Protein AF-Q3JBG5-F1 (afdb_monomer)

Solvent-accessible surface area (backbone atoms only — not comparable to full-atom values): 6557 Å² total; per-residue (Å²): 139,85,77,92,78,76,76,84,72,80,80,82,76,70,66,46,77,49,74,49,71,44,89,85,83,66,50,71,49,75,47,79,46,53,65,88,82,47,53,92,75,39,46,65,50,47,50,48,50,58,53,46,64,73,48,73,83,61,87,66,92,46,72,66,58,47,52,48,52,54,49,51,54,59,72,67,59,40,74,67,56,49,44,74,58,46,63,43,71,69,60,51,46,52,54,49,58,64,59,70,79,115

Mean predicted aligned error: 12.5 Å

Secondary structure (DSSP, 8-state):
---TT---------EEEEEEE-TTT--EEEEEEETTT-GGG-HHHHHHHHHHHHHTT---SSHHHHHHHHHHHHHH--HHHHHHHH--HHHHHHHHHHHTT-

Structure (mmCIF, N/CA/C/O backbone):
data_AF-Q3JBG5-F1
#
_entry.id   AF-Q3JBG5-F1
#
loop_
_atom_site.group_PDB
_atom_site.id
_atom_site.type_symbol
_atom_site.label_atom_id
_atom_site.label_alt_id
_atom_site.label_comp_id
_atom_site.label_asym_id
_atom_site.label_entity_id
_atom_site.label_seq_id
_atom_site.pdbx_PDB_ins_code
_atom_site.Cartn_x
_atom_site.Cartn_y
_atom_site.Cartn_z
_atom_site.occupancy
_atom_site.B_iso_or_equiv
_atom_site.auth_seq_id
_atom_site.auth_comp_id
_atom_site.auth_asym_id
_atom_site.auth_atom_id
_atom_site.pdbx_PDB_model_num
ATOM 1 N N . MET A 1 1 ? 3.255 46.874 -0.882 1.00 37.38 1 MET A N 1
ATOM 2 C CA . MET A 1 1 ? 2.055 47.027 -0.032 1.00 37.38 1 MET A CA 1
ATOM 3 C C . MET A 1 1 ? 1.532 45.624 0.255 1.00 37.38 1 MET A C 1
A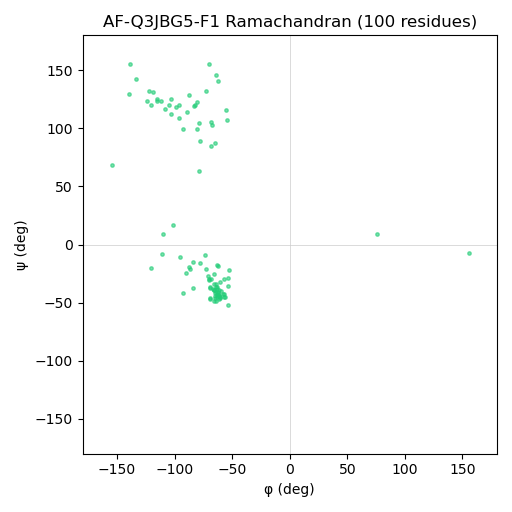TOM 5 O O . MET A 1 1 ? 1.116 44.962 -0.683 1.00 37.38 1 MET A O 1
ATOM 9 N N . ILE A 1 2 ? 1.688 45.116 1.481 1.00 41.59 2 ILE A N 1
ATOM 10 C CA . ILE A 1 2 ? 1.275 43.754 1.875 1.00 41.59 2 ILE A CA 1
ATOM 11 C C . ILE A 1 2 ? -0.023 43.894 2.677 1.00 41.59 2 ILE A C 1
ATOM 13 O O . ILE A 1 2 ? -0.058 44.673 3.626 1.00 41.59 2 ILE A O 1
ATOM 17 N N . LEU A 1 3 ? -1.088 43.196 2.276 1.00 39.22 3 LEU A N 1
ATOM 18 C CA . LEU A 1 3 ? -2.377 43.222 2.974 1.00 39.22 3 LEU A CA 1
ATOM 19 C C . LEU A 1 3 ? -2.335 42.272 4.191 1.00 39.22 3 LEU A C 1
ATOM 21 O O . LEU A 1 3 ? -2.074 41.079 4.010 1.00 39.22 3 LEU A O 1
ATOM 25 N N . PRO A 1 4 ? -2.593 42.754 5.421 1.00 54.50 4 PRO A N 1
ATOM 26 C CA . PRO A 1 4 ? -2.623 41.918 6.615 1.00 54.50 4 PRO A CA 1
ATOM 27 C C . PRO A 1 4 ? -3.959 41.164 6.665 1.00 54.50 4 PRO A C 1
ATOM 29 O O . PRO A 1 4 ? -4.997 41.751 6.954 1.00 54.50 4 PRO A O 1
ATOM 32 N N . GLY A 1 5 ? -3.956 39.868 6.343 1.00 59.38 5 GLY A N 1
ATOM 33 C CA . GLY A 1 5 ? -5.163 39.036 6.463 1.00 59.38 5 GLY A CA 1
ATOM 34 C C . GLY A 1 5 ? -5.236 37.795 5.575 1.00 59.38 5 GLY A C 1
ATOM 35 O O . GLY A 1 5 ? -6.149 36.989 5.747 1.00 59.38 5 GLY A O 1
ATOM 36 N N . ALA A 1 6 ? -4.297 37.591 4.647 1.00 55.75 6 ALA A N 1
ATOM 37 C CA . ALA A 1 6 ? -4.250 36.350 3.883 1.00 55.75 6 ALA A CA 1
ATOM 38 C C . ALA A 1 6 ? -3.857 35.191 4.816 1.00 55.75 6 ALA A C 1
ATOM 40 O O . ALA A 1 6 ? -2.703 35.078 5.227 1.00 55.75 6 ALA A O 1
ATOM 41 N N . LYS A 1 7 ? -4.821 34.333 5.176 1.00 52.81 7 LYS A N 1
ATOM 42 C CA . LYS A 1 7 ? -4.529 33.036 5.798 1.00 52.81 7 LYS A CA 1
ATOM 43 C C . LYS A 1 7 ? -3.573 32.300 4.863 1.00 52.81 7 LYS A C 1
ATOM 45 O O . LYS A 1 7 ? -3.943 31.995 3.732 1.00 52.81 7 LYS A O 1
ATOM 50 N N . LEU A 1 8 ? -2.352 32.043 5.326 1.00 51.44 8 LEU A N 1
ATOM 51 C CA . LEU A 1 8 ? -1.391 31.198 4.629 1.00 51.44 8 LEU A CA 1
ATOM 52 C C . LEU A 1 8 ? -1.971 29.777 4.589 1.00 51.44 8 LEU A C 1
ATOM 54 O O . LEU A 1 8 ? -1.781 28.984 5.508 1.00 51.44 8 LEU A O 1
ATOM 58 N N . GLN A 1 9 ? -2.768 29.476 3.568 1.00 52.06 9 GLN A N 1
ATOM 59 C CA . GLN A 1 9 ? -3.282 28.136 3.352 1.00 52.06 9 GLN A CA 1
ATOM 60 C C . GLN A 1 9 ? -2.166 27.355 2.667 1.00 52.06 9 GLN A C 1
ATOM 62 O O . GLN A 1 9 ? -1.928 27.517 1.471 1.00 52.06 9 GLN A O 1
ATOM 67 N N . TRP A 1 10 ? -1.426 26.565 3.446 1.00 49.41 10 TRP A N 1
ATOM 68 C CA . TRP A 1 10 ? -0.422 25.651 2.914 1.00 49.41 10 TRP A CA 1
ATOM 69 C C . TRP A 1 10 ? -1.086 24.747 1.874 1.00 49.41 10 TRP A C 1
ATOM 71 O O . TRP A 1 10 ? -1.871 23.865 2.217 1.00 49.41 10 TRP A O 1
ATOM 81 N N . GLN A 1 11 ? -0.793 24.968 0.594 1.00 50.66 11 GLN A N 1
ATOM 82 C CA . GLN A 1 11 ? -1.141 24.006 -0.441 1.00 50.66 11 GLN A CA 1
ATOM 83 C C . GLN A 1 11 ? -0.112 22.886 -0.372 1.00 50.66 11 GLN A C 1
ATOM 85 O O . GLN A 1 11 ? 0.944 22.952 -0.999 1.00 50.66 11 GLN A O 1
ATOM 90 N N . PHE A 1 12 ? -0.394 21.879 0.451 1.00 53.97 12 PHE A N 1
ATOM 91 C CA . PHE A 1 12 ? 0.430 20.684 0.500 1.00 53.97 12 PHE A CA 1
ATOM 92 C C . PHE A 1 12 ? 0.266 19.937 -0.828 1.00 53.97 12 PHE A C 1
ATOM 94 O O . PHE A 1 12 ? -0.758 19.306 -1.082 1.00 53.97 12 PHE A O 1
ATOM 101 N N . LYS A 1 13 ? 1.261 20.045 -1.710 1.00 51.69 13 LYS A N 1
ATOM 102 C CA . LYS A 1 13 ? 1.360 19.194 -2.896 1.00 51.69 13 LYS A CA 1
ATOM 103 C C . LYS A 1 13 ? 2.232 18.003 -2.530 1.00 51.69 13 LYS A C 1
ATOM 105 O O . LYS A 1 13 ? 3.451 18.118 -2.511 1.00 51.69 13 LYS A O 1
ATOM 110 N N . ALA A 1 14 ? 1.602 16.876 -2.217 1.00 54.66 14 ALA A N 1
ATOM 111 C CA . ALA A 1 14 ? 2.310 15.609 -2.118 1.00 54.66 14 ALA A CA 1
ATOM 112 C C . ALA A 1 14 ? 2.679 15.127 -3.536 1.00 54.66 14 ALA A C 1
ATOM 114 O O . ALA A 1 14 ? 1.848 15.149 -4.450 1.00 54.66 14 ALA A O 1
ATOM 115 N N . PHE A 1 15 ? 3.931 14.725 -3.729 1.00 60.09 15 PHE A N 1
ATOM 116 C CA . PHE A 1 15 ? 4.434 14.075 -4.939 1.00 60.09 15 PHE A CA 1
ATOM 117 C C . PHE A 1 15 ? 5.264 12.866 -4.515 1.00 60.09 15 PHE A C 1
ATOM 119 O O . PHE A 1 15 ? 5.934 12.897 -3.483 1.00 60.09 15 PHE A O 1
ATOM 126 N N . TYR A 1 16 ? 5.161 11.779 -5.275 1.00 65.81 16 TYR A N 1
ATOM 127 C CA . TYR A 1 16 ? 5.842 10.525 -4.972 1.00 65.81 16 TYR A CA 1
ATOM 128 C C . TYR A 1 16 ? 7.016 10.403 -5.925 1.00 65.81 16 TYR A C 1
ATOM 130 O O . TYR A 1 16 ? 6.824 10.401 -7.139 1.00 65.81 16 TYR A O 1
ATOM 138 N N . LEU A 1 17 ? 8.224 10.327 -5.370 1.00 66.38 17 LEU A N 1
ATOM 139 C CA . LEU A 1 17 ? 9.442 10.113 -6.136 1.00 66.38 17 LEU A CA 1
ATOM 140 C C . LEU A 1 17 ? 9.871 8.656 -5.976 1.00 66.38 17 LEU A C 1
ATOM 142 O O . LEU A 1 17 ? 10.274 8.234 -4.894 1.00 66.38 17 LEU A O 1
ATOM 146 N N . TYR A 1 18 ? 9.796 7.894 -7.059 1.00 69.06 18 TYR A N 1
ATOM 147 C CA . TYR A 1 18 ? 10.331 6.541 -7.128 1.00 69.06 18 TYR A CA 1
ATOM 148 C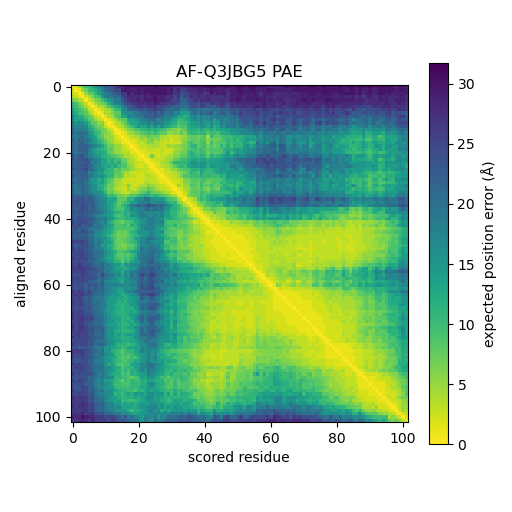 C . TYR A 1 18 ? 11.717 6.609 -7.752 1.00 69.06 18 TYR A C 1
ATOM 150 O O . TYR A 1 18 ? 11.856 7.082 -8.874 1.00 69.06 18 TYR A O 1
ATOM 158 N N . GLY A 1 19 ? 12.741 6.162 -7.029 1.00 75.38 19 GLY A N 1
ATOM 159 C CA . GLY A 1 19 ? 14.120 6.138 -7.506 1.00 75.38 19 GLY A CA 1
ATOM 160 C C . GLY A 1 19 ? 14.670 4.720 -7.538 1.00 75.38 19 GLY A C 1
ATOM 161 O O . GLY A 1 19 ? 14.571 4.005 -6.544 1.00 75.38 19 GLY A O 1
ATOM 162 N N . ALA A 1 20 ? 15.279 4.331 -8.653 1.00 73.62 20 ALA A N 1
ATOM 163 C CA . ALA A 1 20 ? 16.162 3.178 -8.733 1.00 73.62 20 ALA A CA 1
ATOM 164 C C . ALA A 1 20 ? 17.566 3.681 -9.072 1.00 73.62 20 ALA A C 1
ATOM 166 O O . ALA A 1 20 ? 17.739 4.429 -10.032 1.00 73.62 20 ALA A O 1
ATOM 167 N N . VAL A 1 21 ? 18.553 3.316 -8.257 1.00 73.12 21 VAL A N 1
ATOM 168 C CA . VAL A 1 21 ? 19.954 3.698 -8.459 1.00 73.12 21 VAL A CA 1
ATOM 169 C C . VAL A 1 21 ? 20.782 2.430 -8.514 1.00 73.12 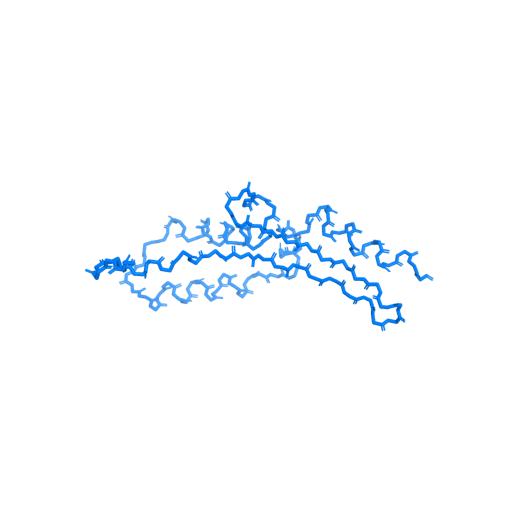21 VAL A C 1
ATOM 171 O O . VAL A 1 21 ? 20.748 1.631 -7.578 1.00 73.12 21 VAL A O 1
ATOM 174 N N . GLU A 1 22 ? 21.524 2.255 -9.600 1.00 76.06 22 GLU A N 1
ATOM 175 C CA . GLU A 1 22 ? 22.501 1.187 -9.717 1.00 76.06 22 GLU A CA 1
ATOM 176 C C . GLU A 1 22 ? 23.814 1.612 -9.033 1.00 76.06 22 GLU A C 1
ATOM 178 O O . GLU A 1 22 ? 24.425 2.610 -9.424 1.00 76.06 22 GLU A O 1
ATOM 183 N N . PRO A 1 23 ? 24.282 0.879 -8.007 1.00 64.00 23 PRO A N 1
ATOM 184 C CA . PRO A 1 23 ? 25.415 1.308 -7.189 1.00 64.00 23 PRO A CA 1
ATOM 185 C C . PRO A 1 23 ? 26.776 1.207 -7.894 1.00 64.00 23 PRO A C 1
ATOM 187 O O . PRO A 1 23 ? 27.715 1.873 -7.466 1.00 64.00 23 PRO A O 1
ATOM 190 N N . LEU A 1 24 ? 26.902 0.384 -8.942 1.00 69.81 24 LEU A N 1
ATOM 191 C CA . LEU A 1 24 ? 28.179 0.135 -9.624 1.00 69.81 24 LEU A CA 1
ATOM 192 C C . LEU A 1 24 ? 28.411 1.064 -10.820 1.00 69.81 24 LEU A C 1
ATOM 194 O O . LEU A 1 24 ? 29.519 1.563 -10.997 1.00 69.81 24 LEU A O 1
ATOM 198 N N . SER A 1 25 ? 27.378 1.318 -11.623 1.00 79.94 25 SER A N 1
ATOM 199 C CA . SER A 1 25 ? 27.454 2.217 -12.783 1.00 79.94 25 SER A CA 1
ATOM 200 C C . SER A 1 25 ? 27.113 3.669 -12.431 1.00 79.94 25 SER A C 1
ATOM 202 O O . SER A 1 25 ? 27.530 4.597 -13.123 1.00 79.94 25 SER A O 1
ATOM 204 N N . GLY A 1 26 ? 26.344 3.881 -11.357 1.00 77.75 26 GLY A N 1
ATOM 205 C CA . GLY A 1 26 ? 25.767 5.178 -11.022 1.00 77.75 26 GLY A CA 1
ATOM 206 C C . GLY A 1 26 ? 24.561 5.564 -11.885 1.00 77.75 26 GLY A C 1
ATOM 207 O O . GLY A 1 26 ? 24.113 6.714 -11.786 1.00 77.75 26 GLY A O 1
ATOM 208 N N . GLU A 1 27 ? 24.032 4.648 -12.707 1.00 74.56 27 GLU A N 1
ATOM 209 C CA . GLU A 1 27 ? 22.787 4.858 -13.445 1.00 74.56 27 GLU A CA 1
ATOM 210 C C . GLU A 1 27 ? 21.611 5.044 -12.489 1.00 74.56 27 GLU A C 1
ATOM 212 O O . GLU A 1 27 ? 21.510 4.416 -11.433 1.00 74.56 27 GLU A O 1
ATOM 217 N N . ARG A 1 28 ? 20.719 5.968 -12.847 1.00 74.88 28 ARG A N 1
ATOM 218 C CA . ARG A 1 28 ? 19.608 6.374 -11.989 1.00 74.88 28 ARG A CA 1
ATOM 219 C C . ARG A 1 28 ? 18.364 6.555 -12.827 1.00 74.88 28 ARG A C 1
ATOM 221 O O . ARG A 1 28 ? 18.374 7.300 -13.805 1.00 74.88 28 ARG A O 1
ATOM 228 N N . PHE A 1 29 ? 17.285 5.941 -12.385 1.00 74.69 29 PHE A N 1
ATOM 229 C CA . PHE A 1 29 ? 15.955 6.160 -12.914 1.00 74.69 29 PHE A CA 1
ATOM 230 C C . PHE A 1 29 ? 15.096 6.778 -11.817 1.00 74.69 29 PHE A C 1
ATOM 232 O O . PHE A 1 29 ? 14.962 6.199 -10.740 1.00 74.69 29 PHE A O 1
ATOM 239 N N . PHE A 1 30 ? 14.515 7.946 -12.087 1.00 74.69 30 PHE A N 1
ATOM 240 C CA . PHE A 1 30 ? 13.585 8.606 -11.179 1.00 74.69 30 PHE A CA 1
ATOM 241 C C . PHE A 1 30 ? 12.250 8.831 -11.878 1.00 74.69 30 PHE A C 1
ATOM 243 O O . PHE A 1 30 ? 12.208 9.341 -12.997 1.00 74.69 30 PHE A O 1
ATOM 250 N N . LEU A 1 31 ? 11.164 8.470 -11.205 1.00 68.88 31 LEU A N 1
ATOM 251 C CA . LEU A 1 31 ? 9.800 8.709 -11.644 1.00 68.88 31 LEU A CA 1
ATOM 252 C C . LEU A 1 31 ? 9.091 9.564 -10.600 1.00 68.88 31 LEU A C 1
ATOM 254 O O . LEU A 1 31 ? 8.956 9.158 -9.447 1.00 68.88 31 LEU A O 1
ATOM 258 N N . GLU A 1 32 ? 8.621 10.732 -11.021 1.00 66.94 32 GLU A N 1
ATOM 259 C CA . GLU A 1 32 ? 7.790 11.607 -10.203 1.00 66.94 32 GLU A CA 1
ATOM 260 C C . GLU A 1 32 ? 6.316 11.402 -10.570 1.00 66.94 32 GLU A C 1
ATOM 262 O O . GLU A 1 32 ? 5.904 11.637 -11.707 1.00 66.94 32 GLU A O 1
ATOM 267 N N . CYS A 1 33 ? 5.508 10.965 -9.606 1.00 61.62 33 CYS A N 1
ATOM 268 C CA . CYS A 1 33 ? 4.061 10.863 -9.749 1.00 61.62 33 CYS A CA 1
ATOM 269 C C . CYS A 1 33 ? 3.389 11.952 -8.911 1.00 61.62 33 CYS A C 1
ATOM 271 O O . CYS A 1 33 ? 3.464 11.955 -7.679 1.00 61.62 33 CYS A O 1
ATOM 273 N N . SER A 1 34 ? 2.689 12.869 -9.579 1.00 58.12 34 SER A N 1
ATOM 274 C CA . SER A 1 34 ? 1.817 13.830 -8.908 1.00 58.12 34 SER A CA 1
ATOM 275 C C . SER A 1 34 ? 0.460 13.168 -8.644 1.00 58.12 34 SER A C 1
ATOM 277 O O . SER A 1 34 ? -0.237 12.761 -9.571 1.00 58.12 34 SER A O 1
ATOM 279 N N . HIS A 1 35 ? 0.058 13.061 -7.373 1.00 56.53 35 HIS A N 1
ATOM 280 C CA . HIS A 1 35 ? -1.212 12.424 -6.973 1.00 56.53 35 HIS A CA 1
ATOM 2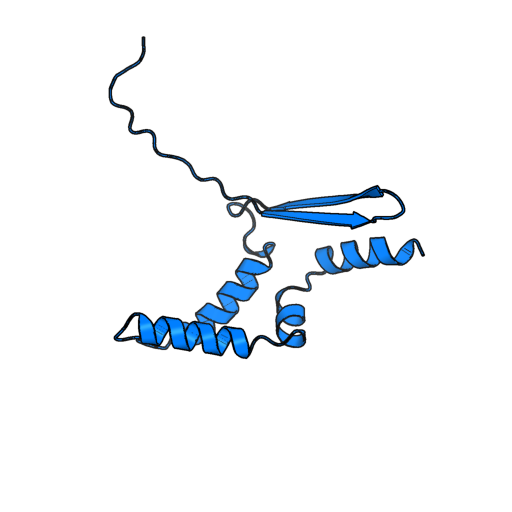81 C C . HIS A 1 35 ? -2.461 12.956 -7.681 1.00 56.53 35 HIS A C 1
ATOM 283 O O . HIS A 1 35 ? -3.487 12.288 -7.704 1.00 56.53 35 HIS A O 1
ATOM 289 N N . HIS A 1 36 ? -2.391 14.177 -8.209 1.00 54.56 36 HIS A N 1
ATOM 290 C CA . HIS A 1 36 ? -3.546 14.903 -8.720 1.00 54.56 36 HIS A CA 1
ATOM 291 C C . HIS A 1 36 ? -3.928 14.541 -10.159 1.00 54.56 36 HIS A C 1
ATOM 293 O O . HIS A 1 36 ? -5.027 14.898 -10.570 1.00 54.56 36 HIS A O 1
ATOM 299 N N . TYR A 1 37 ? -3.061 13.863 -10.919 1.00 53.31 37 TYR A N 1
ATOM 300 C CA . TYR A 1 37 ? -3.301 13.657 -12.353 1.00 53.31 37 TYR A CA 1
ATOM 301 C C . TYR A 1 37 ? -3.392 12.191 -12.788 1.00 53.31 37 TYR A C 1
ATOM 303 O O . TYR A 1 37 ? -3.987 11.937 -13.832 1.00 53.31 37 TYR A O 1
ATOM 311 N N . SER A 1 38 ? -2.871 11.232 -12.009 1.00 63.16 38 SER A N 1
ATOM 312 C CA . SER A 1 38 ? -2.944 9.802 -12.368 1.00 63.16 38 SER A CA 1
ATOM 313 C C . SER A 1 38 ? -2.881 8.863 -11.150 1.00 63.16 38 SER A C 1
ATOM 315 O O . SER A 1 38 ? -1.882 8.160 -10.961 1.00 63.16 38 SER A O 1
ATOM 317 N N . PRO A 1 39 ? -3.911 8.835 -10.285 1.00 62.12 39 PRO A N 1
ATOM 318 C CA . PRO A 1 39 ? -3.969 7.906 -9.152 1.00 62.12 39 PRO A CA 1
ATOM 319 C C . PRO A 1 39 ? -3.857 6.435 -9.588 1.00 62.12 39 PRO A C 1
ATOM 321 O O . PRO A 1 39 ? -3.277 5.623 -8.874 1.00 62.12 39 PRO A O 1
ATOM 324 N N . GLU A 1 40 ? -4.316 6.091 -10.793 1.00 64.00 40 GLU A N 1
ATOM 325 C CA . GLU A 1 40 ? -4.176 4.760 -11.388 1.00 64.00 40 GLU A CA 1
ATOM 326 C C . GLU A 1 40 ? -2.726 4.324 -11.645 1.00 64.00 40 GLU A C 1
ATOM 328 O O . GLU A 1 40 ? -2.484 3.125 -11.809 1.00 64.00 40 GLU A O 1
ATOM 333 N N . LEU A 1 41 ? -1.768 5.257 -11.664 1.00 65.62 41 LEU A N 1
ATOM 334 C CA . LEU A 1 41 ? -0.338 4.980 -11.832 1.00 65.62 41 LEU A CA 1
ATOM 335 C C . LEU A 1 41 ? 0.412 4.882 -10.502 1.00 65.62 41 LEU A C 1
ATOM 337 O O . LEU A 1 41 ? 1.560 4.443 -10.494 1.00 65.62 41 LEU A O 1
ATOM 341 N N . ASN A 1 42 ? -0.210 5.261 -9.385 1.00 74.88 42 ASN A N 1
ATOM 342 C CA . ASN A 1 42 ? 0.420 5.179 -8.078 1.00 74.88 42 ASN A CA 1
ATOM 343 C C . ASN A 1 42 ? 0.150 3.801 -7.438 1.00 74.88 42 ASN A C 1
ATOM 345 O O . ASN A 1 42 ? -0.987 3.504 -7.063 1.00 74.88 42 ASN A O 1
ATOM 349 N N . PRO A 1 43 ? 1.172 2.950 -7.239 1.00 74.31 43 PRO A N 1
ATOM 350 C CA . PRO A 1 43 ? 0.958 1.613 -6.702 1.00 74.31 43 PRO A CA 1
ATOM 351 C C . PRO A 1 43 ? 0.457 1.599 -5.256 1.00 74.31 43 PRO A C 1
ATOM 353 O O . PRO A 1 43 ? -0.221 0.645 -4.868 1.00 74.31 43 PRO A O 1
ATOM 356 N N . ILE A 1 44 ? 0.734 2.652 -4.472 1.00 78.25 44 ILE A N 1
ATOM 357 C CA . ILE A 1 44 ? 0.200 2.751 -3.108 1.00 78.25 44 ILE A CA 1
ATOM 358 C C . ILE A 1 44 ? -1.315 2.963 -3.119 1.00 78.25 44 ILE A C 1
ATOM 360 O O . ILE A 1 44 ? -2.001 2.452 -2.242 1.00 78.25 44 ILE A O 1
ATOM 364 N N . GLU A 1 45 ? -1.860 3.615 -4.152 1.00 81.06 45 GLU A N 1
ATOM 365 C CA . GLU A 1 45 ? -3.304 3.819 -4.290 1.00 81.06 45 GLU A CA 1
ATOM 366 C C . GLU A 1 45 ? -4.012 2.494 -4.571 1.00 81.06 45 GLU A C 1
ATOM 368 O O . GLU A 1 45 ? -5.074 2.242 -4.014 1.00 81.06 45 GLU A O 1
ATOM 373 N N . ARG A 1 46 ? -3.415 1.592 -5.364 1.00 82.06 46 ARG A N 1
ATOM 374 C CA . ARG A 1 46 ? -3.967 0.237 -5.551 1.00 82.06 46 ARG A CA 1
ATOM 375 C C . ARG A 1 46 ? -3.951 -0.587 -4.275 1.00 82.06 46 ARG A C 1
ATOM 377 O O . ARG A 1 46 ? -4.931 -1.272 -3.992 1.00 82.06 46 ARG A O 1
ATOM 384 N N . LEU A 1 47 ? -2.865 -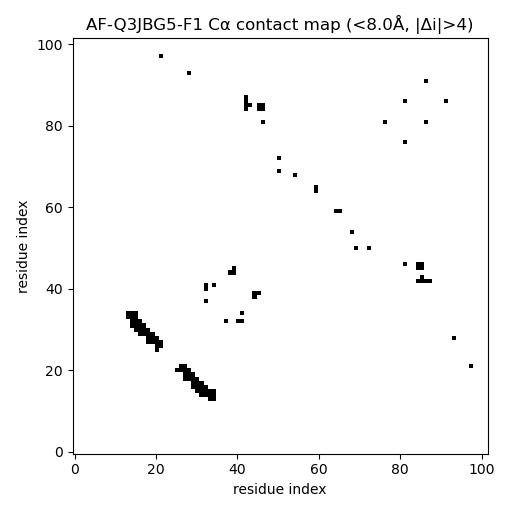0.512 -3.506 1.00 83.81 47 LEU A N 1
ATOM 385 C CA . LEU A 1 47 ? -2.797 -1.171 -2.204 1.00 83.81 47 LEU A CA 1
ATOM 386 C C . LEU A 1 47 ? -3.873 -0.616 -1.263 1.00 83.81 47 LEU A C 1
ATOM 388 O O . LEU A 1 47 ? -4.600 -1.372 -0.626 1.00 83.81 47 LEU A O 1
ATOM 392 N N . TRP A 1 48 ? -4.028 0.706 -1.245 1.00 82.44 48 TRP A N 1
ATOM 393 C CA . TRP A 1 48 ? -5.032 1.393 -0.448 1.00 82.44 48 TRP A CA 1
ATOM 394 C C . TRP A 1 48 ? -6.464 1.044 -0.863 1.00 82.44 48 TRP A C 1
ATOM 396 O O . TRP A 1 48 ? -7.317 0.836 -0.004 1.00 82.44 48 TRP A O 1
ATOM 406 N N . GLN A 1 49 ? -6.750 0.941 -2.164 1.00 85.44 49 GLN A N 1
ATOM 407 C CA . GLN A 1 49 ? -8.051 0.472 -2.652 1.00 85.44 49 GLN A CA 1
ATOM 408 C C . GLN A 1 49 ? -8.342 -0.953 -2.183 1.00 85.44 49 GLN A C 1
ATOM 410 O O . GLN A 1 49 ? -9.416 -1.189 -1.640 1.00 85.44 49 GLN A O 1
ATOM 415 N N . HIS A 1 50 ? -7.370 -1.863 -2.291 1.00 86.38 50 HIS A N 1
ATOM 416 C CA . HIS A 1 50 ? -7.520 -3.237 -1.809 1.00 86.38 50 HIS A CA 1
ATOM 417 C C . HIS A 1 50 ? -7.845 -3.297 -0.306 1.00 86.38 50 HIS A C 1
ATOM 419 O O . HIS A 1 50 ? -8.750 -4.017 0.106 1.00 86.38 50 HIS A O 1
ATOM 425 N N . MET A 1 51 ? -7.172 -2.479 0.510 1.00 85.25 51 MET A N 1
ATOM 426 C CA . MET A 1 51 ? -7.469 -2.375 1.944 1.00 85.25 51 MET A CA 1
ATOM 427 C C . MET A 1 51 ? -8.872 -1.804 2.201 1.00 85.25 51 MET A C 1
ATOM 429 O O . MET A 1 51 ? -9.620 -2.319 3.029 1.00 85.25 51 MET A O 1
ATOM 433 N N . LYS A 1 52 ? -9.263 -0.745 1.481 1.00 85.25 52 LYS A N 1
ATOM 434 C CA . LYS A 1 52 ? -10.587 -0.122 1.635 1.00 85.25 52 LYS A CA 1
ATOM 435 C C . LYS A 1 52 ? -11.726 -1.053 1.243 1.00 85.25 52 LYS A C 1
ATOM 437 O O . LYS A 1 52 ? -12.761 -1.013 1.897 1.00 85.25 52 LYS A O 1
ATOM 442 N N . GLU A 1 53 ? -11.560 -1.879 0.213 1.00 86.69 53 GLU A N 1
ATOM 443 C CA . GLU A 1 53 ? -12.567 -2.873 -0.178 1.00 86.69 53 GLU A CA 1
ATOM 444 C C . GLU A 1 53 ? -12.892 -3.814 0.988 1.00 86.69 53 GLU A C 1
ATOM 446 O O . GLU A 1 53 ? -14.067 -4.046 1.276 1.00 86.69 53 GLU A O 1
ATOM 451 N N . GLN A 1 54 ? -11.873 -4.260 1.727 1.00 83.94 54 GLN A N 1
ATOM 452 C CA . GLN A 1 54 ? -12.042 -5.130 2.895 1.00 83.94 54 GLN A CA 1
ATOM 453 C C . GLN A 1 54 ? -12.684 -4.415 4.095 1.00 83.94 54 GLN A C 1
ATOM 455 O O . GLN A 1 54 ? -13.427 -5.029 4.857 1.00 83.94 54 GLN A O 1
ATOM 460 N N . LEU A 1 55 ? -12.454 -3.108 4.239 1.00 85.38 55 LEU A N 1
ATOM 461 C CA . LEU A 1 55 ? -13.015 -2.297 5.326 1.00 85.38 55 LEU A CA 1
ATOM 462 C C . LEU A 1 55 ? -14.418 -1.746 5.020 1.00 85.38 55 LEU A C 1
ATOM 464 O O . LEU A 1 55 ? -15.150 -1.394 5.941 1.00 85.38 55 LEU A O 1
ATOM 468 N N . SER A 1 56 ? -14.803 -1.657 3.743 1.00 82.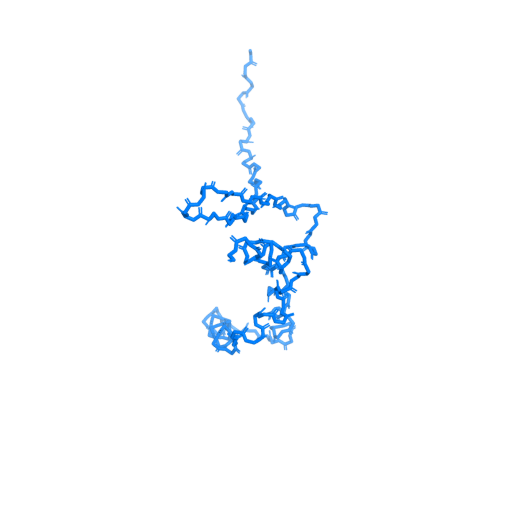19 56 SER A N 1
ATOM 469 C CA . SER A 1 56 ? -15.991 -0.916 3.282 1.00 82.19 56 SER A CA 1
ATOM 470 C C . SER A 1 56 ? -17.334 -1.431 3.810 1.00 82.19 56 SER A C 1
ATOM 472 O O . SER A 1 56 ? -18.313 -0.686 3.816 1.00 82.19 56 SER A O 1
ATOM 474 N N . TRP A 1 57 ? -17.378 -2.669 4.301 1.00 78.69 57 TRP A N 1
ATOM 475 C CA . TRP A 1 57 ? -18.590 -3.312 4.818 1.00 78.69 57 TRP A CA 1
ATOM 476 C C . TRP A 1 57 ? -18.578 -3.512 6.338 1.00 78.69 57 TRP A C 1
ATOM 478 O O . TRP A 1 57 ? -19.465 -4.174 6.875 1.00 78.69 57 TRP A O 1
ATOM 488 N N . VAL A 1 58 ? -17.592 -2.943 7.040 1.00 81.19 58 VAL A N 1
ATOM 489 C CA . 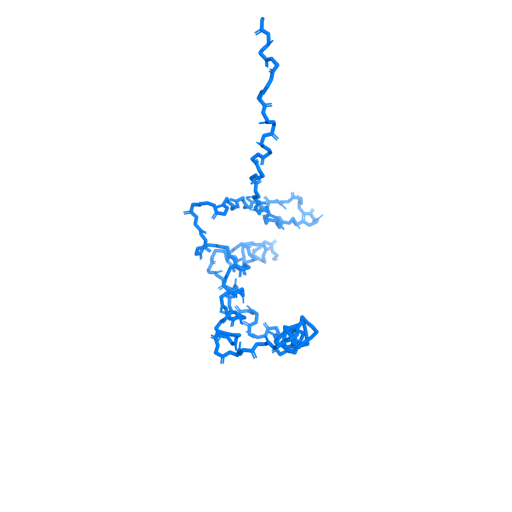VAL A 1 58 ? -17.422 -3.105 8.488 1.00 81.19 58 VAL A CA 1
ATOM 490 C C . VAL A 1 58 ? -17.702 -1.785 9.197 1.00 81.19 58 VAL A C 1
ATOM 492 O O . VAL A 1 58 ? -17.088 -0.759 8.910 1.00 81.19 58 VAL A O 1
ATOM 495 N N . LEU A 1 59 ? -18.641 -1.809 10.145 1.00 80.50 59 LEU A N 1
ATOM 496 C CA . LEU A 1 59 ? -18.950 -0.652 10.979 1.00 80.50 59 LEU A CA 1
ATOM 497 C C . LEU A 1 59 ? -18.183 -0.765 12.298 1.00 80.50 59 LEU A C 1
ATOM 499 O O . LEU A 1 59 ? -18.491 -1.607 13.140 1.00 80.50 59 LEU A O 1
ATOM 503 N N . PHE A 1 60 ? -17.171 0.078 12.464 1.00 85.00 60 PHE A N 1
ATOM 504 C CA . PHE A 1 60 ? -16.335 0.101 13.660 1.00 85.00 60 PHE A CA 1
ATOM 505 C C . PHE A 1 60 ? -16.952 1.006 14.725 1.00 85.00 60 PHE A C 1
ATOM 507 O O . PHE A 1 60 ? -17.289 2.158 14.455 1.00 85.00 60 PHE A O 1
ATOM 514 N N . SER A 1 61 ? -17.092 0.491 15.945 1.00 82.56 61 SER A N 1
ATOM 515 C CA . SER A 1 61 ? -17.612 1.252 17.088 1.00 82.56 61 SER A CA 1
ATOM 516 C C . SER A 1 61 ? -16.520 2.015 17.845 1.00 82.56 61 SER A C 1
ATOM 518 O O . SER A 1 61 ? -16.833 2.968 18.557 1.00 82.56 61 SER A O 1
ATOM 520 N N . THR A 1 62 ? -15.246 1.633 17.683 1.00 90.56 62 THR A N 1
ATOM 521 C CA . THR A 1 62 ? -14.089 2.277 18.329 1.00 90.56 62 THR A CA 1
ATOM 522 C C . THR A 1 62 ? -12.906 2.427 17.374 1.00 90.56 62 THR A C 1
ATOM 524 O O . THR A 1 62 ? -12.747 1.646 16.432 1.00 90.56 62 THR A O 1
ATOM 527 N N . LEU A 1 63 ? -12.033 3.404 17.642 1.00 88.06 63 LEU A N 1
ATOM 528 C CA . LEU A 1 63 ? -10.798 3.600 16.877 1.00 88.06 63 LEU A CA 1
ATOM 529 C C . LEU A 1 63 ? -9.867 2.380 16.983 1.00 88.06 63 LEU A C 1
ATOM 531 O O . LEU A 1 63 ? -9.294 1.967 15.979 1.00 88.06 63 LEU A O 1
ATOM 535 N N . ASP A 1 64 ? -9.773 1.768 18.166 1.00 88.31 64 ASP A N 1
ATOM 536 C CA . ASP A 1 64 ? -8.958 0.570 18.395 1.00 88.31 64 ASP A CA 1
ATOM 537 C C . ASP A 1 64 ? -9.392 -0.601 17.506 1.00 88.31 64 ASP A C 1
ATOM 539 O O . ASP A 1 64 ? -8.551 -1.300 16.947 1.00 88.31 64 ASP A O 1
ATOM 543 N N . SER A 1 65 ? -10.705 -0.784 17.312 1.00 85.00 65 SER A N 1
ATOM 544 C CA . SER A 1 65 ? -11.226 -1.849 16.445 1.00 85.00 65 SER A CA 1
ATOM 545 C C . SER A 1 65 ? -10.855 -1.639 14.974 1.00 85.00 65 SER A C 1
ATOM 547 O O . SER A 1 65 ? -10.454 -2.587 14.302 1.00 85.00 65 SER A O 1
ATOM 549 N N . LEU A 1 66 ? -10.888 -0.389 14.496 1.00 87.69 66 LEU A N 1
ATOM 550 C CA . LEU A 1 66 ? -10.413 -0.038 13.158 1.00 87.69 66 LEU A CA 1
ATOM 551 C C . LEU A 1 66 ? -8.904 -0.280 13.028 1.00 87.69 66 LEU A C 1
ATOM 553 O O . LEU A 1 66 ? -8.457 -0.868 12.045 1.00 87.69 66 LEU A O 1
ATOM 557 N N . GLN A 1 67 ? -8.116 0.158 14.012 1.00 90.62 67 GLN A N 1
ATOM 558 C CA . GLN A 1 67 ? -6.665 -0.011 13.999 1.00 90.62 67 GLN A CA 1
ATOM 559 C C . GLN A 1 67 ? -6.268 -1.492 13.993 1.00 90.62 67 GLN A C 1
ATOM 561 O O . GLN A 1 67 ? -5.358 -1.872 13.251 1.00 90.62 67 GLN A O 1
ATOM 566 N N . GLN A 1 68 ? -6.961 -2.330 14.768 1.00 89.75 68 GLN A N 1
ATOM 567 C CA . GLN A 1 68 ? -6.716 -3.768 14.783 1.00 89.75 68 GLN A CA 1
ATOM 568 C C . GLN A 1 68 ? -7.038 -4.395 13.424 1.00 89.75 68 GLN A C 1
ATOM 570 O O . GLN A 1 68 ? -6.182 -5.062 12.858 1.00 89.75 68 GLN A O 1
ATOM 575 N N . SER A 1 69 ? -8.199 -4.101 12.832 1.00 87.56 69 SER A N 1
ATOM 576 C CA . SER A 1 69 ? -8.540 -4.643 11.510 1.00 87.56 69 SER A CA 1
ATOM 577 C C . SER A 1 69 ? -7.590 -4.178 10.408 1.00 87.56 69 SER A C 1
ATOM 579 O O . SER A 1 69 ? -7.218 -4.971 9.552 1.00 87.56 69 SER A O 1
ATOM 581 N N . VAL A 1 70 ? -7.136 -2.921 10.436 1.00 88.50 70 VAL A N 1
ATOM 582 C CA . VAL A 1 70 ? -6.092 -2.453 9.510 1.00 88.50 70 VAL A CA 1
ATOM 583 C C . VAL A 1 70 ? -4.792 -3.231 9.722 1.00 88.50 70 VAL A C 1
ATOM 585 O O . VAL A 1 70 ? -4.157 -3.628 8.750 1.00 88.50 70 VAL A O 1
ATOM 588 N N . THR A 1 71 ? -4.406 -3.474 10.974 1.00 88.50 71 THR A N 1
ATOM 589 C CA . THR A 1 71 ? -3.216 -4.267 11.318 1.00 88.50 71 THR A CA 1
ATOM 590 C C . THR A 1 71 ? -3.323 -5.693 10.783 1.00 88.50 71 THR A C 1
ATOM 592 O O . THR A 1 71 ? -2.384 -6.182 10.159 1.00 88.50 71 THR A O 1
ATOM 595 N N . ASP A 1 72 ? -4.477 -6.332 10.952 1.00 89.81 72 ASP A N 1
ATOM 596 C CA . ASP A 1 72 ? -4.723 -7.695 10.480 1.00 89.81 72 ASP A CA 1
ATOM 597 C C . ASP A 1 72 ? -4.635 -7.772 8.947 1.00 89.81 72 ASP A C 1
ATOM 599 O O . ASP A 1 72 ? -3.917 -8.615 8.410 1.00 89.81 72 ASP A O 1
ATOM 603 N N . ILE A 1 73 ? -5.251 -6.817 8.239 1.00 88.44 73 ILE A N 1
ATOM 604 C CA . ILE A 1 73 ? -5.148 -6.699 6.775 1.00 88.44 73 ILE A CA 1
ATOM 605 C C . ILE A 1 73 ? -3.684 -6.557 6.343 1.00 88.44 73 ILE A C 1
ATOM 607 O O . ILE A 1 73 ? -3.240 -7.222 5.408 1.00 88.44 73 ILE A O 1
ATOM 611 N N . LEU A 1 74 ? -2.908 -5.712 7.029 1.00 86.38 74 LEU A N 1
ATOM 612 C CA . LEU A 1 74 ? -1.488 -5.530 6.725 1.00 86.38 74 LEU A CA 1
ATOM 613 C C . LEU A 1 74 ? -0.674 -6.811 6.954 1.00 86.38 74 LEU A C 1
ATOM 615 O O . LEU A 1 74 ? 0.263 -7.070 6.200 1.00 86.38 74 LEU A O 1
ATOM 619 N N . HIS A 1 75 ? -1.029 -7.628 7.947 1.00 88.31 75 HIS A N 1
ATOM 620 C CA . HIS A 1 75 ? -0.390 -8.925 8.177 1.00 88.31 75 HIS A CA 1
ATOM 621 C C . HIS A 1 75 ? -0.725 -9.964 7.098 1.00 88.31 75 HIS A C 1
ATOM 623 O O . HIS A 1 75 ? 0.109 -10.821 6.799 1.00 88.31 75 HIS A O 1
ATOM 629 N N . GLU A 1 76 ? -1.900 -9.878 6.475 1.00 87.38 76 GLU A N 1
ATOM 630 C CA . GLU A 1 76 ? -2.301 -10.757 5.370 1.00 87.38 76 GLU A CA 1
ATOM 631 C C . GLU A 1 76 ? -1.659 -10.382 4.023 1.00 87.38 76 GLU A C 1
ATOM 633 O O . GLU A 1 76 ? -1.625 -11.201 3.095 1.00 87.38 76 GLU A O 1
ATOM 638 N N . LEU A 1 77 ? -1.091 -9.175 3.900 1.00 87.31 77 LEU A N 1
ATOM 639 C CA . LEU A 1 77 ? -0.387 -8.722 2.699 1.00 87.31 77 LEU A CA 1
ATOM 640 C C . LEU A 1 77 ? 0.926 -9.487 2.488 1.00 87.31 77 LEU A C 1
ATOM 642 O O . LEU A 1 77 ? 2.026 -9.043 2.816 1.00 87.31 77 LEU A O 1
ATOM 646 N N . THR A 1 78 ? 0.823 -10.649 1.851 1.00 87.06 78 THR A N 1
ATOM 647 C CA . THR A 1 78 ? 1.998 -11.417 1.431 1.00 87.06 78 THR A CA 1
ATOM 648 C C . THR A 1 78 ? 2.741 -10.730 0.276 1.00 87.06 78 THR A C 1
ATOM 650 O O . THR A 1 78 ? 2.119 -10.052 -0.550 1.00 87.06 78 THR A O 1
ATOM 653 N N . PRO A 1 79 ? 4.052 -10.992 0.091 1.00 82.69 79 PRO A N 1
ATOM 654 C CA . PRO A 1 79 ? 4.808 -10.497 -1.065 1.00 82.69 79 PRO A CA 1
ATOM 655 C C . PRO A 1 79 ? 4.174 -10.850 -2.418 1.00 82.69 79 PRO A C 1
ATOM 657 O O . PRO A 1 79 ? 4.329 -10.113 -3.392 1.00 82.69 79 PRO A O 1
ATOM 660 N N . ARG A 1 80 ? 3.433 -11.966 -2.490 1.00 85.75 80 ARG A N 1
ATOM 661 C CA . ARG A 1 80 ? 2.693 -12.380 -3.688 1.00 85.75 80 ARG A CA 1
ATOM 662 C C . ARG A 1 80 ? 1.516 -11.449 -3.978 1.00 85.75 80 ARG A C 1
ATOM 664 O O . ARG A 1 80 ? 1.343 -11.046 -5.125 1.00 85.75 80 ARG A O 1
ATOM 671 N N . ILE A 1 81 ? 0.734 -11.108 -2.953 1.00 83.19 81 ILE A N 1
ATOM 672 C CA . ILE A 1 81 ? -0.403 -10.182 -3.061 1.00 83.19 81 ILE A CA 1
ATOM 673 C C . ILE A 1 81 ? 0.109 -8.785 -3.395 1.00 83.19 81 ILE A C 1
ATOM 675 O O . ILE A 1 81 ? -0.336 -8.198 -4.375 1.00 83.19 81 ILE A O 1
ATOM 679 N N . ILE A 1 82 ? 1.121 -8.309 -2.664 1.00 82.75 82 ILE A N 1
ATOM 680 C CA . ILE A 1 82 ? 1.757 -7.014 -2.918 1.00 82.75 82 ILE A CA 1
ATOM 681 C C . ILE A 1 82 ? 2.211 -6.943 -4.376 1.00 82.75 82 ILE A C 1
ATOM 683 O O . ILE A 1 82 ? 1.788 -6.043 -5.095 1.00 82.75 82 ILE A O 1
ATOM 687 N N . ARG A 1 83 ? 2.971 -7.937 -4.859 1.00 81.62 83 ARG A N 1
ATOM 688 C CA . ARG A 1 83 ? 3.395 -8.009 -6.264 1.00 81.62 83 ARG A CA 1
ATOM 689 C C . ARG A 1 83 ? 2.200 -7.976 -7.217 1.00 81.62 83 ARG A C 1
ATOM 691 O O . ARG A 1 83 ? 2.237 -7.226 -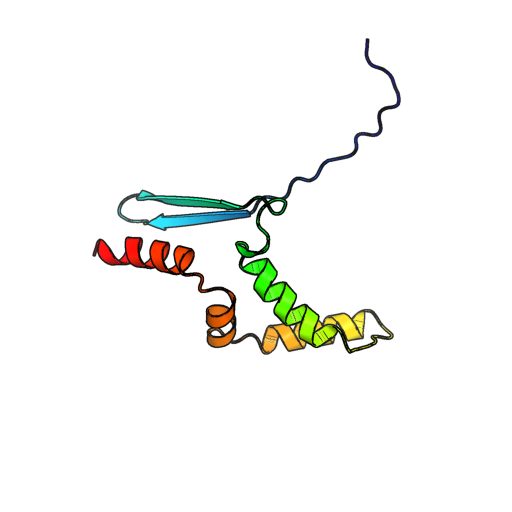8.179 1.00 81.62 83 ARG A O 1
ATOM 698 N N . SER A 1 84 ? 1.136 -8.730 -6.961 1.00 85.56 84 SER A N 1
ATOM 699 C CA . SER A 1 84 ? -0.058 -8.705 -7.818 1.00 85.56 84 SER A CA 1
ATOM 700 C C . SER A 1 84 ? -0.727 -7.326 -7.886 1.00 85.56 84 SER A C 1
ATOM 702 O O . SER A 1 84 ? -1.306 -6.985 -8.916 1.00 85.56 84 SER A O 1
ATOM 704 N N . LEU A 1 85 ? -0.666 -6.542 -6.808 1.00 81.81 85 LEU A N 1
ATOM 705 C CA . LEU A 1 85 ? -1.288 -5.221 -6.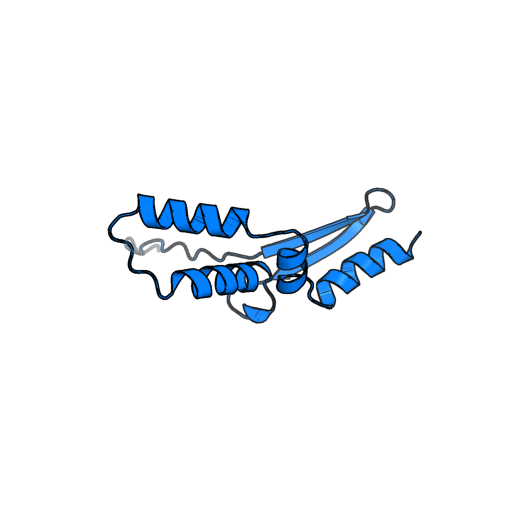724 1.00 81.81 85 LEU A CA 1
ATOM 706 C C . LEU A 1 85 ? -0.408 -4.120 -7.332 1.00 81.81 85 LEU A C 1
ATOM 708 O O . LEU A 1 85 ? -0.935 -3.211 -7.973 1.00 81.81 85 LEU A O 1
ATOM 712 N N . ILE A 1 86 ? 0.916 -4.210 -7.151 1.00 78.88 86 ILE A N 1
ATOM 713 C CA . ILE A 1 86 ? 1.861 -3.124 -7.465 1.00 78.88 86 ILE A CA 1
ATOM 714 C C . ILE A 1 86 ? 2.791 -3.402 -8.651 1.00 78.88 86 ILE A C 1
ATOM 716 O O . ILE A 1 86 ? 3.525 -2.504 -9.056 1.00 78.88 86 ILE A O 1
ATOM 720 N N . ALA A 1 87 ? 2.815 -4.614 -9.215 1.00 77.00 87 ALA A N 1
ATOM 721 C CA . ALA A 1 87 ? 3.719 -4.967 -10.314 1.00 77.00 87 ALA A CA 1
ATOM 722 C C . ALA A 1 87 ? 3.221 -4.444 -11.667 1.00 77.00 87 ALA A C 1
ATOM 724 O O . ALA A 1 87 ? 2.917 -5.201 -12.590 1.00 77.00 87 ALA A O 1
ATOM 725 N N . TYR A 1 88 ? 3.148 -3.124 -11.794 1.00 78.50 88 TYR A N 1
ATOM 726 C CA . TYR A 1 88 ? 2.837 -2.493 -13.061 1.00 78.50 88 TYR A CA 1
ATOM 727 C C . TYR A 1 88 ? 3.929 -2.776 -14.102 1.00 78.50 88 TYR A C 1
ATOM 729 O O . TYR A 1 88 ? 5.117 -2.796 -13.756 1.00 78.50 88 TYR A O 1
ATOM 737 N N . PRO A 1 89 ? 3.566 -2.905 -15.392 1.00 77.31 89 PRO A N 1
ATOM 738 C CA . PRO A 1 89 ? 4.529 -3.154 -16.459 1.00 77.31 89 PRO A CA 1
ATOM 739 C C . PRO A 1 89 ? 5.673 -2.139 -16.500 1.00 77.31 89 PRO A C 1
ATOM 741 O O . PRO A 1 89 ? 6.804 -2.532 -16.759 1.00 77.31 89 PRO A O 1
ATOM 744 N N . PHE A 1 90 ? 5.422 -0.860 -16.199 1.00 73.44 90 PHE A N 1
ATOM 745 C CA . PHE A 1 90 ? 6.470 0.168 -16.193 1.00 73.44 90 PHE A CA 1
ATOM 746 C C . PHE A 1 90 ? 7.473 -0.012 -15.040 1.00 73.44 90 PHE A C 1
ATOM 748 O O . PHE A 1 90 ? 8.669 0.172 -15.243 1.00 73.44 90 PHE A O 1
ATOM 755 N N . ILE A 1 91 ? 7.014 -0.453 -13.863 1.00 75.06 91 ILE A N 1
ATOM 756 C CA . ILE A 1 91 ? 7.875 -0.741 -12.705 1.00 75.06 91 ILE A CA 1
ATOM 757 C C . ILE A 1 91 ? 8.732 -1.971 -12.992 1.00 75.06 91 ILE A C 1
ATOM 759 O O . ILE A 1 91 ? 9.946 -1.948 -12.809 1.00 75.06 91 ILE A O 1
ATOM 763 N N . LEU A 1 92 ? 8.113 -3.034 -13.509 1.00 77.50 92 LEU A N 1
ATOM 764 C CA . LEU A 1 92 ? 8.832 -4.243 -13.910 1.00 77.50 92 LEU A CA 1
ATOM 765 C C . LEU A 1 92 ? 9.818 -3.974 -15.051 1.00 77.50 92 LEU A C 1
ATOM 767 O O . LEU A 1 92 ? 10.899 -4.553 -15.070 1.00 77.50 92 LEU A O 1
ATOM 771 N N . SER A 1 93 ? 9.464 -3.092 -15.989 1.00 73.75 93 SER A N 1
ATOM 772 C CA . SER A 1 93 ? 10.351 -2.693 -17.085 1.00 73.75 93 SER A CA 1
ATOM 773 C C . SER A 1 93 ? 11.565 -1.928 -16.573 1.00 73.75 93 SER A C 1
ATOM 775 O O . SER A 1 93 ? 12.661 -2.188 -17.056 1.00 73.75 93 SER A O 1
ATOM 777 N N . ALA A 1 94 ? 11.399 -1.055 -15.573 1.00 72.31 94 ALA A N 1
ATOM 778 C CA . ALA A 1 94 ? 12.518 -0.375 -14.925 1.00 72.31 94 ALA A CA 1
ATOM 779 C C . ALA A 1 94 ? 13.472 -1.377 -14.251 1.00 72.31 94 ALA A C 1
ATOM 781 O O . ALA A 1 94 ? 14.673 -1.329 -14.491 1.00 72.31 94 ALA A O 1
ATOM 782 N N . PHE A 1 95 ? 12.948 -2.350 -13.495 1.00 71.56 95 PHE A N 1
ATOM 783 C CA . PHE A 1 95 ? 13.779 -3.405 -12.898 1.00 71.56 95 PHE A CA 1
ATOM 784 C C . PHE A 1 95 ? 14.472 -4.283 -13.946 1.00 71.56 95 PHE A C 1
ATOM 786 O O . PHE A 1 95 ? 15.661 -4.558 -13.833 1.00 71.56 95 PHE A O 1
ATOM 793 N N . LYS A 1 96 ? 13.755 -4.684 -15.000 1.00 72.81 96 LYS A N 1
ATOM 794 C CA . LYS A 1 96 ? 14.317 -5.502 -16.082 1.00 72.81 96 LYS A CA 1
ATOM 795 C C . LYS A 1 96 ? 15.381 -4.756 -16.884 1.00 72.81 96 LYS A C 1
ATOM 797 O O . LYS A 1 96 ? 16.306 -5.384 -17.387 1.00 72.81 96 LYS A O 1
ATOM 802 N N . TYR A 1 97 ? 15.228 -3.443 -17.051 1.00 66.06 97 TYR A N 1
ATOM 803 C CA . TYR A 1 97 ? 16.251 -2.612 -17.676 1.00 66.06 97 TYR A CA 1
ATOM 804 C C . TYR A 1 97 ? 17.540 -2.662 -16.854 1.00 66.06 97 TYR A C 1
ATOM 806 O O . TYR A 1 97 ? 18.588 -2.893 -17.433 1.00 66.06 97 TYR A O 1
ATOM 814 N N . LEU A 1 98 ? 17.445 -2.574 -15.524 1.00 60.44 98 LEU A N 1
ATOM 815 C CA . LEU A 1 98 ? 18.597 -2.684 -14.621 1.00 60.44 98 LEU A CA 1
ATOM 816 C C . LEU A 1 98 ? 19.234 -4.087 -14.627 1.00 60.44 98 LEU A C 1
ATOM 818 O O . LEU A 1 98 ? 20.450 -4.202 -14.604 1.00 60.44 98 LEU A O 1
ATOM 822 N N . GLU A 1 99 ? 18.446 -5.164 -14.714 1.00 60.41 99 GLU A N 1
ATOM 823 C CA . GLU A 1 99 ? 18.989 -6.536 -14.786 1.00 60.41 99 GLU A CA 1
ATOM 824 C C . GLU A 1 99 ? 19.669 -6.870 -16.124 1.00 60.41 99 GLU A C 1
ATOM 826 O O . GLU A 1 99 ? 20.537 -7.735 -16.168 1.00 60.41 99 GLU A O 1
ATOM 831 N N . LYS A 1 100 ? 19.278 -6.224 -17.231 1.00 56.59 100 LYS A N 1
ATOM 832 C CA . LYS A 1 100 ? 19.784 -6.532 -18.584 1.00 56.59 100 LYS A CA 1
ATOM 833 C C . LYS A 1 100 ? 21.219 -6.067 -18.858 1.00 56.59 100 LYS A C 1
ATOM 835 O O . LYS A 1 100 ? 21.739 -6.396 -19.922 1.00 56.59 100 LYS A O 1
ATOM 840 N N . TRP A 1 101 ? 21.812 -5.287 -17.958 1.00 44.03 101 TRP A N 1
ATOM 841 C CA . TRP A 1 101 ? 23.178 -4.767 -18.081 1.00 44.03 101 TRP A CA 1
ATOM 842 C C . TRP A 1 101 ? 24.210 -5.545 -17.235 1.00 44.03 101 TRP A C 1
ATOM 844 O O . TRP A 1 101 ? 25.329 -5.067 -17.056 1.00 44.03 101 TRP A O 1
ATOM 854 N N . TYR A 1 102 ? 23.858 -6.759 -16.786 1.00 40.72 102 TYR A N 1
ATOM 855 C CA . TYR A 1 102 ? 24.775 -7.811 -16.313 1.00 40.72 102 TYR A CA 1
ATOM 856 C C . TYR A 1 102 ? 24.890 -8.936 -17.348 1.00 40.72 102 TYR A C 1
ATOM 858 O O . TYR A 1 102 ? 25.979 -9.550 -17.419 1.00 40.72 102 TYR A O 1
#

Foldseek 3Di:
DDDPDPDPPPPDFDKDWDWDADPPPRDIDIDIHGCPPCCVLDLVSLVVVVLCVVCVPDDDPDPVVVVVSSVVSVVVDDPVNSCVRRVDPVVVVVVVVVVVVD

Sequence (102 aa):
MILPGAKLQWQFKAFYLYGAVEPLSGERFFLECSHHYSPELNPIERLWQHMKEQLSWVLFSTLDSLQQSVTDILHELTPRIIRSLIAYPFILSAFKYLEKWY

Radius of gyration: 19.72 Å; Cα contacts (8 Å, |Δi|>4): 58; chains: 1; bounding box: 47×59×37 Å

InterPro domains:
  IPR036397 Ribonuclease H superfamily [G3DSA:3.30.420.10] (26-88)

pLDDT: mean 72.68, std 13.75, range [37.38, 90.62]

Organism: Nitrosococcus oceani (strain ATCC 19707 / BCRC 17464 / JCM 30415 / NCIMB 11848 / C-107) (NCBI:txid323261)